Protein AF-A0A7J9XVW5-F1 (afdb_monomer_lite)

pLDDT: mean 89.76, std 7.66, range [56.38, 97.56]

Secondary structure (DSSP, 8-state):
-PPPSSPPEEEE--HHHHTTTPPEEEE-GGGS-SSS-HHHHHHHHHHHHHHHHH-

Structure (mmCIF, N/CA/C/O backbone):
data_AF-A0A7J9XVW5-F1
#
_entry.id   AF-A0A7J9XVW5-F1
#
loop_
_atom_site.group_PDB
_atom_site.id
_atom_site.type_symbol
_atom_site.label_atom_id
_atom_site.label_alt_id
_atom_site.label_comp_id
_atom_site.label_asym_id
_atom_site.label_entity_id
_atom_site.label_seq_id
_atom_site.pdbx_PDB_ins_code
_atom_site.Cartn_x
_atom_site.Cartn_y
_atom_site.Cartn_z
_atom_site.occupancy
_atom_site.B_iso_or_equiv
_atom_site.auth_seq_id
_atom_site.auth_comp_id
_atom_site.auth_asym_id
_atom_site.auth_atom_id
_atom_site.pdbx_PDB_model_num
ATOM 1 N N . MET A 1 1 ? 14.789 2.074 -0.614 1.00 56.38 1 MET A N 1
ATOM 2 C CA . MET A 1 1 ? 14.976 0.611 -0.712 1.00 56.38 1 MET A CA 1
ATOM 3 C C . MET A 1 1 ? 13.609 -0.006 -0.952 1.00 56.38 1 MET A C 1
ATOM 5 O O . MET A 1 1 ? 12.690 0.368 -0.237 1.00 56.38 1 MET A O 1
ATOM 9 N N . ALA A 1 2 ? 13.472 -0.842 -1.979 1.00 68.25 2 ALA A N 1
ATOM 10 C CA . ALA A 1 2 ? 12.224 -1.510 -2.358 1.00 68.25 2 ALA A CA 1
ATOM 11 C C . ALA A 1 2 ? 11.803 -2.568 -1.318 1.00 68.25 2 ALA A C 1
ATOM 13 O O . ALA A 1 2 ? 12.662 -3.286 -0.801 1.00 68.25 2 ALA A O 1
ATOM 14 N N . GLU A 1 3 ? 10.507 -2.673 -1.005 1.00 78.75 3 GLU A N 1
ATOM 15 C CA . GLU A 1 3 ? 9.978 -3.730 -0.129 1.00 78.75 3 GLU A CA 1
ATOM 16 C C . GLU A 1 3 ? 9.911 -5.082 -0.863 1.00 78.75 3 GLU A C 1
ATOM 18 O O . GLU A 1 3 ? 9.564 -5.162 -2.043 1.00 78.75 3 GLU A O 1
ATOM 23 N N . ARG A 1 4 ? 10.226 -6.175 -0.153 1.00 79.75 4 ARG A N 1
ATOM 24 C CA . ARG A 1 4 ? 10.142 -7.538 -0.696 1.00 79.75 4 ARG A CA 1
ATOM 25 C C . ARG A 1 4 ? 8.691 -8.025 -0.725 1.00 79.75 4 ARG A C 1
ATOM 27 O O . ARG A 1 4 ? 7.934 -7.803 0.212 1.00 79.75 4 ARG A O 1
ATOM 34 N N . LEU A 1 5 ? 8.326 -8.741 -1.787 1.00 82.62 5 LEU A N 1
ATOM 35 C CA . LEU A 1 5 ? 6.998 -9.333 -1.955 1.00 82.62 5 LEU A CA 1
ATOM 36 C C . LEU A 1 5 ? 6.803 -10.612 -1.103 1.00 82.62 5 LEU A C 1
ATOM 38 O O . LEU A 1 5 ? 7.766 -11.363 -0.933 1.00 82.62 5 LEU A O 1
ATOM 42 N N . PRO A 1 6 ? 5.570 -10.911 -0.633 1.00 86.81 6 PRO A N 1
ATOM 43 C CA . PRO A 1 6 ? 4.376 -10.063 -0.698 1.00 86.81 6 PRO A CA 1
ATOM 44 C C . PRO A 1 6 ? 4.485 -8.854 0.243 1.00 86.81 6 PRO A C 1
ATOM 46 O O . PRO A 1 6 ? 5.042 -8.956 1.331 1.00 86.81 6 PRO A O 1
ATOM 49 N N . THR A 1 7 ? 3.934 -7.717 -0.183 1.00 90.12 7 THR A N 1
ATOM 50 C CA . THR A 1 7 ? 3.923 -6.484 0.615 1.00 90.12 7 THR A CA 1
ATOM 51 C C . THR A 1 7 ? 3.080 -6.637 1.871 1.00 90.12 7 THR A C 1
ATOM 53 O O . THR A 1 7 ? 2.081 -7.368 1.887 1.00 90.12 7 THR A O 1
ATOM 56 N N . ARG A 1 8 ? 3.470 -5.925 2.930 1.00 92.88 8 ARG A N 1
ATOM 57 C CA . ARG A 1 8 ? 2.772 -5.983 4.216 1.00 92.88 8 ARG A CA 1
ATOM 58 C C . ARG A 1 8 ? 1.299 -5.566 4.111 1.00 92.88 8 ARG A C 1
ATOM 60 O O . ARG A 1 8 ? 0.940 -4.596 3.434 1.00 92.88 8 ARG A O 1
ATOM 67 N N . LEU A 1 9 ? 0.452 -6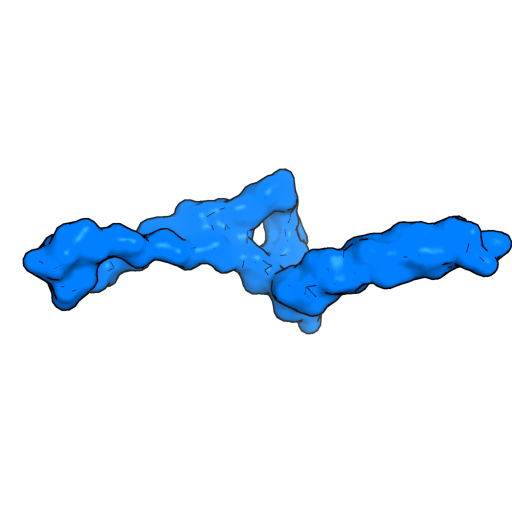.270 4.860 1.00 95.62 9 LEU A N 1
ATOM 68 C CA . LEU A 1 9 ? -0.896 -5.820 5.198 1.00 95.62 9 LEU A CA 1
ATOM 69 C C . LEU A 1 9 ? -0.826 -4.996 6.482 1.00 95.62 9 LEU A C 1
ATOM 71 O O . LEU A 1 9 ? -0.256 -5.433 7.479 1.00 95.62 9 LEU A O 1
ATOM 75 N N . GLN A 1 10 ? -1.410 -3.807 6.454 1.00 95.62 10 GLN A N 1
ATOM 76 C CA . GLN A 1 10 ? -1.470 -2.896 7.586 1.00 95.62 10 GLN A CA 1
ATOM 77 C C . GLN A 1 10 ? -2.930 -2.705 7.992 1.00 95.62 10 GLN A C 1
ATOM 79 O O . GLN A 1 10 ? -3.743 -2.264 7.182 1.00 95.62 10 GLN A O 1
ATOM 84 N N . GLU A 1 11 ? -3.272 -3.019 9.239 1.00 96.12 11 GLU A N 1
ATOM 85 C CA . GLU A 1 11 ? -4.602 -2.707 9.765 1.00 96.12 11 GLU A CA 1
ATOM 86 C C . GLU A 1 11 ? -4.736 -1.204 10.024 1.00 96.12 11 GLU A C 1
ATOM 88 O O . GLU A 1 11 ? -3.829 -0.564 10.561 1.00 96.12 11 GLU A O 1
ATOM 93 N N . LEU A 1 12 ? -5.875 -0.642 9.623 1.00 95.88 12 LEU A N 1
ATOM 94 C CA . LEU A 1 12 ? -6.231 0.746 9.871 1.00 95.88 12 LEU A CA 1
ATOM 95 C C . LEU A 1 12 ? -7.341 0.794 10.917 1.00 95.88 12 LEU A C 1
ATOM 97 O O . LEU A 1 12 ? -8.440 0.273 10.717 1.00 95.88 12 LEU A O 1
ATOM 101 N N . ALA A 1 13 ? -7.037 1.424 12.048 1.00 94.44 13 ALA A N 1
ATOM 102 C CA . ALA A 1 13 ? -7.994 1.629 13.119 1.00 94.44 13 ALA A CA 1
ATOM 103 C C . ALA A 1 13 ? -8.962 2.761 12.749 1.00 94.44 13 ALA A C 1
ATOM 105 O O . ALA A 1 13 ? -8.566 3.922 12.697 1.00 94.44 13 ALA A O 1
ATOM 106 N N . ASP A 1 14 ? -10.233 2.424 12.536 1.00 95.69 14 ASP A N 1
ATOM 107 C CA . ASP A 1 14 ? -11.309 3.400 12.359 1.00 95.69 14 ASP A CA 1
ATOM 108 C C . ASP A 1 14 ? -12.494 3.015 13.246 1.00 95.69 14 ASP A C 1
ATOM 110 O O . ASP A 1 14 ? -13.022 1.904 13.154 1.00 95.69 14 ASP A O 1
ATOM 114 N N . VAL A 1 15 ? -12.897 3.933 14.126 1.00 95.44 15 VAL A N 1
ATOM 115 C CA . VAL A 1 15 ? -13.982 3.711 15.092 1.00 95.44 15 VAL A CA 1
ATOM 116 C C . VAL A 1 15 ? -15.304 3.417 14.379 1.00 95.44 15 VAL A C 1
ATOM 118 O O . VAL A 1 15 ? -15.978 2.457 14.736 1.00 95.44 15 VAL A O 1
ATOM 121 N N . ARG A 1 16 ? -15.620 4.140 13.298 1.00 97.06 16 ARG A N 1
ATOM 122 C CA . ARG A 1 16 ? -16.878 3.993 12.543 1.00 97.06 16 ARG A CA 1
ATOM 123 C C . ARG A 1 16 ? -16.982 2.626 11.871 1.00 97.06 16 ARG A C 1
ATOM 125 O O . ARG A 1 16 ? -18.078 2.116 11.653 1.00 97.06 16 ARG A O 1
ATOM 132 N N . LEU A 1 17 ? -15.838 2.055 11.487 1.00 96.56 17 LEU A N 1
ATOM 133 C CA . LEU A 1 17 ? -15.763 0.715 10.903 1.00 96.56 17 LEU A CA 1
ATOM 134 C C . LEU A 1 17 ? -15.848 -0.357 11.990 1.00 96.56 17 LEU A C 1
ATOM 136 O O . LEU A 1 17 ? -16.612 -1.308 11.841 1.00 96.56 17 LEU A O 1
ATOM 140 N N . ARG A 1 18 ? -15.145 -0.165 13.112 1.00 94.50 18 ARG A N 1
ATOM 141 C CA . ARG A 1 18 ? -15.182 -1.082 14.261 1.00 94.50 18 ARG A CA 1
ATOM 142 C C . ARG A 1 18 ? -16.576 -1.220 14.862 1.00 94.50 18 ARG A C 1
ATOM 144 O O . ARG A 1 18 ? -17.002 -2.342 15.106 1.00 94.50 18 ARG A O 1
ATOM 151 N N . GLU A 1 19 ? -17.303 -0.117 15.027 1.00 97.38 19 GLU A N 1
ATOM 152 C CA . GLU A 1 19 ? -18.699 -0.114 15.499 1.00 97.38 19 GLU A CA 1
ATOM 153 C C . GLU A 1 19 ? -19.631 -0.929 14.592 1.00 97.38 19 GLU A C 1
ATOM 155 O O . GLU A 1 19 ? -20.655 -1.437 15.038 1.00 97.38 19 GLU A O 1
ATOM 160 N N . ARG A 1 20 ? -19.258 -1.100 13.320 1.00 97.19 20 ARG A N 1
ATOM 161 C CA . ARG A 1 20 ? -19.988 -1.900 12.329 1.00 97.19 20 ARG A CA 1
ATOM 162 C C . ARG A 1 20 ? -19.416 -3.310 12.153 1.00 97.19 20 ARG A C 1
ATOM 164 O O . ARG A 1 20 ? -19.813 -4.010 11.227 1.00 97.19 20 ARG A O 1
ATOM 171 N N . GLY A 1 21 ? -18.460 -3.722 12.990 1.00 96.25 21 GLY A N 1
ATOM 172 C CA . GLY A 1 21 ? -17.781 -5.016 12.877 1.00 96.25 21 GLY A CA 1
ATOM 173 C C . GLY A 1 21 ? -16.874 -5.146 11.646 1.00 96.25 21 GLY A C 1
ATOM 174 O O . GLY A 1 21 ? -16.486 -6.254 11.282 1.00 96.25 21 GLY A O 1
ATOM 175 N N . VAL A 1 22 ? -16.526 -4.034 10.990 1.00 97.56 22 VAL A N 1
ATOM 176 C CA . VAL A 1 22 ? -15.694 -4.013 9.782 1.00 97.56 22 VAL A CA 1
ATOM 177 C C . VAL A 1 22 ? -14.230 -3.787 10.153 1.00 97.56 22 VAL A C 1
ATOM 179 O O . VAL A 1 22 ? -13.880 -2.806 10.811 1.00 97.56 22 VAL A O 1
ATOM 182 N N . ARG A 1 23 ? -13.351 -4.673 9.672 1.00 96.88 23 ARG A N 1
ATOM 183 C CA . ARG A 1 23 ? -11.891 -4.524 9.762 1.00 96.88 23 ARG A CA 1
ATOM 184 C C . ARG A 1 23 ? -11.339 -3.998 8.443 1.00 96.88 23 ARG A C 1
ATOM 186 O O . ARG A 1 23 ? -11.557 -4.611 7.401 1.00 96.88 23 ARG A O 1
ATOM 193 N N . LEU A 1 24 ? -10.602 -2.890 8.490 1.00 96.50 24 LEU A N 1
ATOM 194 C CA . LEU A 1 24 ? -9.955 -2.311 7.314 1.00 96.50 24 LEU A CA 1
ATOM 195 C C . LEU A 1 24 ? -8.477 -2.700 7.269 1.00 96.50 24 LEU A C 1
ATOM 197 O O . LEU A 1 24 ? -7.696 -2.320 8.139 1.00 96.50 24 LEU A O 1
ATOM 201 N N . LEU A 1 25 ? -8.096 -3.434 6.226 1.00 96.75 25 LEU A N 1
ATOM 202 C CA . LEU A 1 25 ? -6.717 -3.831 5.951 1.00 96.75 25 LEU A CA 1
ATOM 203 C C . LEU A 1 25 ? -6.236 -3.146 4.670 1.00 96.75 25 LEU A C 1
ATOM 205 O O . LEU A 1 25 ? -6.875 -3.250 3.625 1.00 96.75 25 LEU A O 1
ATOM 209 N N . LEU A 1 26 ? -5.092 -2.472 4.746 1.00 94.69 26 LEU A N 1
ATOM 210 C CA . LEU A 1 26 ? -4.421 -1.846 3.614 1.00 94.69 26 LEU A CA 1
ATOM 211 C C . LEU A 1 26 ? -3.233 -2.700 3.169 1.00 94.69 26 LEU A C 1
ATOM 213 O O . LEU A 1 26 ? -2.293 -2.915 3.932 1.00 94.69 26 LEU A O 1
ATOM 217 N N . LYS A 1 27 ? -3.240 -3.138 1.911 1.00 93.38 27 LYS A N 1
ATOM 218 C CA . LYS A 1 27 ? -2.082 -3.774 1.275 1.00 93.38 27 LYS A CA 1
ATOM 219 C C . LYS A 1 27 ? -1.129 -2.710 0.738 1.00 93.38 27 LYS A C 1
ATOM 221 O O . LYS A 1 27 ? -1.504 -1.940 -0.145 1.00 93.38 27 LYS A O 1
ATOM 226 N N . ARG A 1 28 ? 0.098 -2.669 1.260 1.00 93.00 28 ARG A N 1
ATOM 227 C CA . ARG A 1 28 ? 1.089 -1.613 0.987 1.00 93.00 28 ARG A CA 1
ATOM 228 C C . ARG A 1 28 ? 1.896 -1.847 -0.291 1.00 93.00 28 ARG A C 1
ATOM 230 O O . ARG A 1 28 ? 3.120 -1.809 -0.284 1.00 93.00 28 ARG A O 1
ATOM 237 N N . ASP A 1 29 ? 1.212 -2.090 -1.410 1.00 91.25 29 ASP A N 1
ATOM 238 C CA . ASP A 1 29 ? 1.880 -2.251 -2.712 1.00 91.25 29 ASP A CA 1
ATOM 239 C C . ASP A 1 29 ? 2.621 -0.966 -3.154 1.00 91.25 29 ASP A C 1
ATOM 241 O O . ASP A 1 29 ? 3.540 -1.036 -3.962 1.00 91.25 29 ASP A O 1
ATOM 245 N N . ASP A 1 30 ? 2.293 0.203 -2.596 1.00 89.44 30 ASP A N 1
ATOM 246 C CA . ASP A 1 30 ? 3.025 1.461 -2.807 1.00 89.44 30 ASP A CA 1
ATOM 247 C C . ASP A 1 30 ? 4.497 1.413 -2.365 1.00 89.44 30 ASP A C 1
ATOM 249 O O . ASP A 1 30 ? 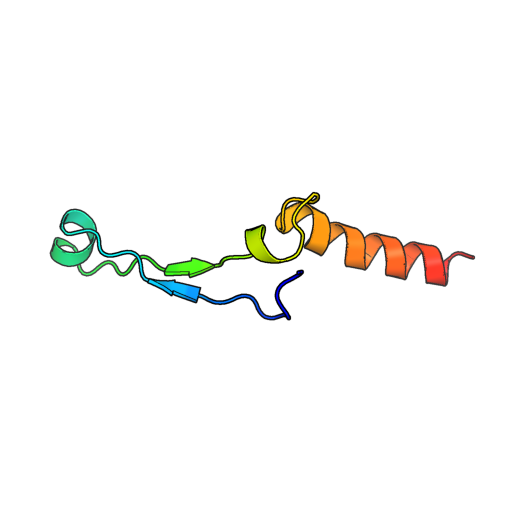5.304 2.180 -2.875 1.00 89.44 30 ASP A O 1
ATOM 253 N N . LEU A 1 31 ? 4.860 0.503 -1.458 1.00 89.44 31 LEU A N 1
ATOM 254 C CA . LEU A 1 31 ? 6.226 0.375 -0.941 1.00 89.44 31 LEU A CA 1
ATOM 255 C C . LEU A 1 31 ? 7.139 -0.498 -1.814 1.00 89.44 31 LEU A C 1
ATOM 257 O O . LEU A 1 31 ? 8.322 -0.655 -1.503 1.00 89.44 31 LEU A O 1
ATOM 261 N N . ILE A 1 32 ? 6.613 -1.062 -2.905 1.00 89.12 32 ILE A N 1
ATOM 262 C CA . ILE A 1 32 ? 7.396 -1.908 -3.813 1.00 89.12 32 ILE A CA 1
ATOM 263 C C . ILE A 1 32 ? 8.504 -1.099 -4.491 1.00 89.12 32 ILE A C 1
ATOM 265 O O . ILE A 1 32 ? 9.632 -1.571 -4.554 1.00 89.12 32 ILE A O 1
ATOM 269 N N . ASP A 1 33 ? 8.213 0.111 -4.968 1.00 86.12 33 ASP A N 1
ATOM 270 C CA . ASP A 1 33 ? 9.194 0.949 -5.658 1.00 86.12 33 ASP A CA 1
ATOM 271 C C . ASP A 1 33 ? 8.929 2.444 -5.392 1.00 86.12 33 ASP A C 1
ATOM 273 O O . ASP A 1 33 ? 7.775 2.876 -5.431 1.00 86.12 33 ASP A O 1
ATOM 277 N N . PRO A 1 34 ? 9.968 3.255 -5.107 1.00 84.88 34 PRO A N 1
ATOM 278 C CA . PRO A 1 34 ? 9.795 4.665 -4.756 1.00 84.88 34 PRO A CA 1
ATOM 279 C C . PRO A 1 34 ? 9.381 5.563 -5.933 1.00 84.88 34 PRO A C 1
ATOM 281 O O . PRO A 1 34 ? 8.863 6.653 -5.701 1.00 84.88 34 PRO A O 1
ATOM 284 N N . ALA A 1 35 ? 9.625 5.148 -7.178 1.00 86.44 35 ALA A N 1
ATOM 285 C CA . ALA A 1 35 ? 9.315 5.917 -8.383 1.00 86.44 35 ALA A CA 1
ATOM 286 C C . ALA A 1 35 ? 8.090 5.364 -9.130 1.00 86.44 35 ALA A C 1
ATOM 288 O O . ALA A 1 35 ? 7.410 6.096 -9.854 1.00 86.44 35 ALA A O 1
ATOM 289 N N . ILE A 1 36 ? 7.785 4.077 -8.957 1.00 83.62 36 ILE A N 1
ATOM 290 C CA . ILE A 1 36 ? 6.710 3.387 -9.664 1.00 83.62 36 ILE A CA 1
ATOM 291 C C . ILE A 1 36 ? 5.634 2.951 -8.672 1.00 83.62 36 ILE A C 1
ATOM 293 O O . ILE A 1 36 ? 5.833 2.071 -7.844 1.00 83.62 36 ILE A O 1
ATOM 297 N N . ALA A 1 37 ? 4.428 3.500 -8.828 1.00 86.25 37 ALA A N 1
ATOM 298 C CA . ALA A 1 37 ? 3.275 3.064 -8.044 1.00 86.25 37 ALA A CA 1
ATOM 299 C C . ALA A 1 37 ? 3.068 1.538 -8.147 1.00 86.25 37 ALA A C 1
ATOM 301 O O . ALA A 1 37 ? 3.019 0.994 -9.254 1.00 86.25 37 ALA A O 1
ATOM 302 N N . GLY A 1 38 ? 2.848 0.867 -7.013 1.00 84.56 38 GLY A N 1
ATOM 303 C CA . GLY A 1 38 ? 2.814 -0.599 -6.908 1.00 84.56 38 GLY A CA 1
ATOM 304 C C . GLY A 1 38 ? 1.952 -1.343 -7.929 1.00 84.56 38 GLY A C 1
ATOM 305 O O . GLY A 1 38 ? 2.368 -2.363 -8.471 1.00 84.56 38 GLY A O 1
ATOM 306 N N . ASN A 1 39 ? 0.770 -0.820 -8.271 1.00 86.69 39 ASN A N 1
ATOM 307 C CA . ASN A 1 39 ? -0.090 -1.432 -9.294 1.00 86.69 39 ASN A CA 1
ATOM 308 C C . ASN A 1 39 ? 0.575 -1.453 -10.686 1.00 86.69 39 ASN A C 1
ATOM 310 O O . ASN A 1 39 ? 0.422 -2.408 -11.443 1.00 86.69 39 ASN A O 1
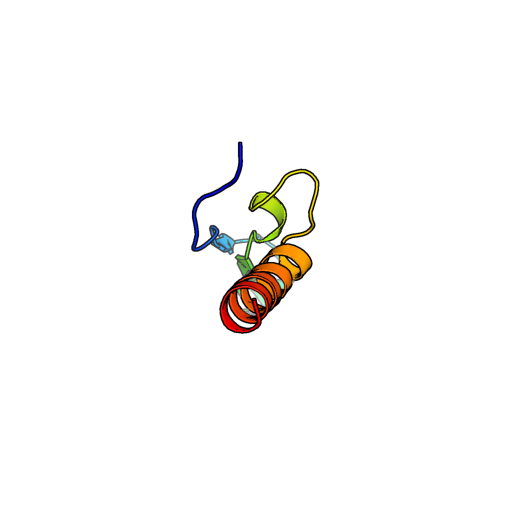ATOM 314 N N . LYS A 1 40 ? 1.337 -0.408 -11.034 1.00 87.75 40 LYS A N 1
ATOM 315 C CA . LYS A 1 40 ? 2.088 -0.367 -12.295 1.00 87.75 40 LYS A CA 1
ATOM 316 C C . LYS A 1 40 ? 3.243 -1.365 -12.267 1.00 87.75 40 LYS A C 1
ATOM 318 O O . LYS A 1 40 ? 3.451 -2.044 -13.264 1.00 87.75 40 LYS A O 1
ATOM 323 N N . TRP A 1 41 ? 3.914 -1.512 -11.122 1.00 86.31 41 TRP A N 1
ATOM 324 C CA . TRP A 1 41 ? 4.965 -2.514 -10.939 1.00 86.31 41 TRP A CA 1
ATOM 325 C C . TRP A 1 41 ? 4.453 -3.939 -11.194 1.00 86.31 41 TRP A C 1
ATOM 327 O O . TRP A 1 41 ? 5.029 -4.667 -11.997 1.00 86.31 41 TRP A O 1
ATOM 337 N N . ARG A 1 42 ? 3.304 -4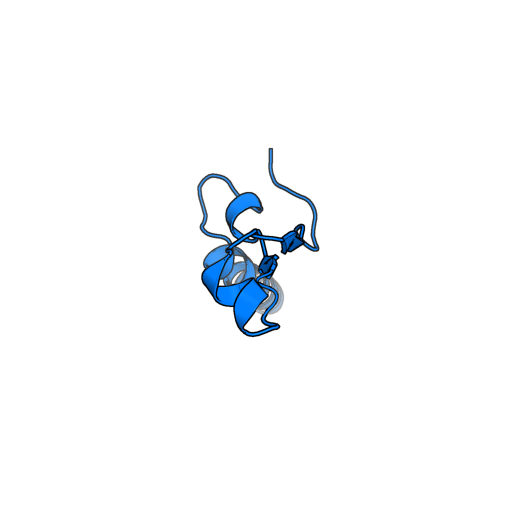.302 -10.602 1.00 84.50 42 ARG A N 1
ATOM 338 C CA . ARG A 1 42 ? 2.649 -5.610 -10.816 1.00 84.50 42 ARG A CA 1
ATOM 339 C C . ARG A 1 42 ? 2.354 -5.888 -12.292 1.00 84.50 42 ARG A C 1
ATOM 341 O O . ARG A 1 42 ? 2.521 -7.005 -12.760 1.00 84.50 42 ARG A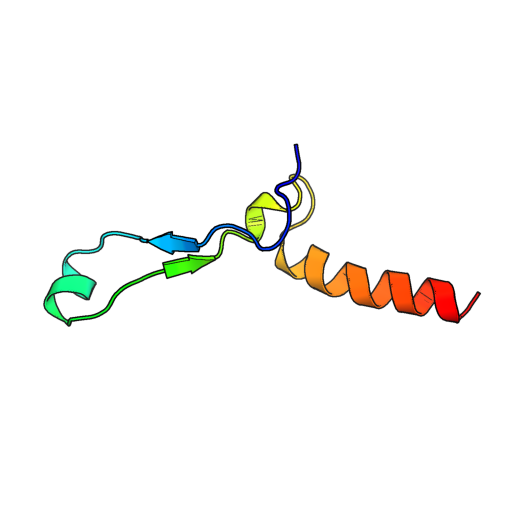 O 1
ATOM 348 N N . LYS A 1 43 ? 1.910 -4.872 -13.036 1.00 87.56 43 LYS A N 1
ATOM 349 C CA . LYS A 1 43 ? 1.633 -5.005 -14.476 1.00 87.56 43 LYS A CA 1
ATOM 350 C C . LYS A 1 43 ? 2.914 -5.119 -15.301 1.00 87.56 43 LYS A C 1
ATOM 352 O O . LYS A 1 43 ? 2.953 -5.880 -16.264 1.00 87.56 43 LYS A O 1
ATOM 357 N N . LEU A 1 44 ? 3.949 -4.366 -14.929 1.00 88.75 44 LEU A N 1
ATOM 358 C CA . LEU A 1 44 ? 5.221 -4.344 -15.641 1.00 88.75 44 LEU A CA 1
ATOM 359 C C . LEU A 1 44 ? 5.920 -5.707 -15.599 1.00 88.75 44 LEU A C 1
ATOM 361 O O . LEU A 1 44 ? 6.464 -6.117 -16.617 1.00 88.75 44 LEU A O 1
ATOM 365 N N . GLU A 1 45 ? 5.839 -6.431 -14.479 1.00 86.88 45 GLU A N 1
ATOM 366 C CA . GLU A 1 45 ? 6.378 -7.794 -14.344 1.00 86.88 45 GLU A CA 1
ATOM 367 C C . GLU A 1 45 ? 5.924 -8.708 -15.497 1.00 86.88 45 GLU A C 1
ATOM 369 O O . GLU A 1 45 ? 6.747 -9.315 -16.184 1.00 86.88 45 GLU A O 1
ATOM 374 N N . HIS A 1 46 ? 4.622 -8.738 -15.787 1.00 88.19 46 HIS A N 1
ATOM 375 C CA . HIS A 1 46 ? 4.078 -9.553 -16.873 1.00 88.19 46 HIS A CA 1
ATOM 376 C C . HIS A 1 46 ? 4.532 -9.083 -18.261 1.00 88.19 46 HIS A C 1
ATOM 378 O O . HIS A 1 46 ? 4.814 -9.921 -19.122 1.00 88.19 46 HIS A O 1
ATOM 384 N N . ASN A 1 47 ? 4.637 -7.768 -18.476 1.00 92.88 47 ASN A N 1
ATOM 385 C CA . ASN A 1 47 ? 5.105 -7.200 -19.742 1.00 92.88 47 ASN A CA 1
ATOM 386 C C . ASN A 1 47 ? 6.582 -7.523 -19.998 1.00 92.88 47 ASN A C 1
ATOM 388 O O . ASN A 1 47 ? 6.937 -7.883 -21.116 1.00 92.88 47 ASN A O 1
ATOM 392 N N . LEU A 1 48 ? 7.434 -7.436 -18.973 1.00 90.56 48 LEU A N 1
ATOM 393 C CA . LEU A 1 48 ? 8.857 -7.766 -19.080 1.00 90.56 48 LEU A CA 1
ATOM 394 C C . LEU A 1 48 ? 9.059 -9.252 -19.378 1.00 90.56 48 LEU A C 1
ATOM 396 O O . LEU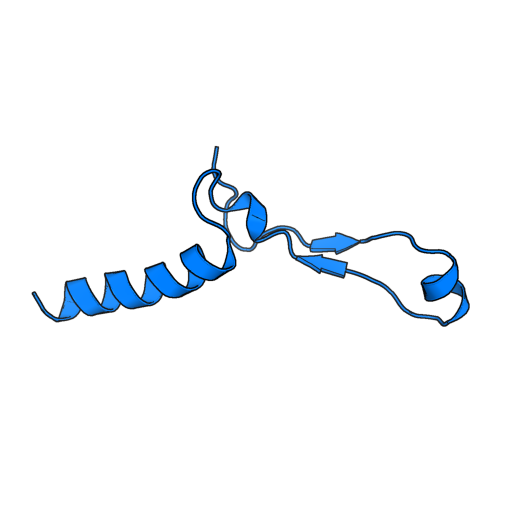 A 1 48 ? 9.821 -9.599 -20.277 1.00 90.56 48 LEU A O 1
ATOM 400 N N . LEU A 1 49 ? 8.323 -10.126 -18.687 1.00 91.81 49 LEU A N 1
ATOM 401 C CA . LEU A 1 49 ? 8.336 -11.560 -18.976 1.00 91.81 49 LEU A CA 1
ATOM 402 C C . LEU A 1 49 ? 7.848 -11.860 -20.400 1.00 91.81 49 LEU A C 1
ATOM 404 O O . LEU A 1 49 ? 8.357 -12.773 -21.042 1.00 91.81 49 LEU A O 1
ATOM 408 N N . ALA A 1 50 ? 6.853 -11.123 -20.905 1.00 94.50 50 ALA A N 1
ATOM 409 C CA . ALA A 1 50 ? 6.393 -11.265 -22.285 1.00 94.50 50 ALA A CA 1
ATOM 410 C C . ALA A 1 50 ? 7.448 -10.798 -23.296 1.00 94.50 50 ALA A C 1
ATOM 412 O O . ALA A 1 50 ? 7.711 -11.526 -24.248 1.00 94.50 50 ALA A O 1
ATOM 413 N N . ALA A 1 51 ? 8.089 -9.651 -23.058 1.00 93.81 51 ALA A N 1
ATOM 414 C CA . ALA A 1 51 ? 9.164 -9.137 -23.903 1.00 93.81 51 ALA A CA 1
ATOM 415 C C . ALA A 1 51 ? 10.354 -10.109 -23.967 1.00 93.81 51 ALA A C 1
ATOM 417 O O . ALA A 1 51 ? 10.859 -10.375 -25.050 1.00 93.81 51 ALA A O 1
ATOM 418 N N . GLN A 1 52 ? 10.738 -10.717 -22.837 1.00 94.44 52 GLN A N 1
ATOM 419 C CA . GLN A 1 52 ? 11.783 -11.749 -22.792 1.00 94.44 52 GLN A CA 1
ATOM 420 C C . GLN A 1 52 ? 11.453 -13.001 -23.610 1.00 94.44 52 GLN A C 1
ATOM 422 O O . GLN A 1 52 ? 12.365 -13.670 -24.072 1.00 94.44 52 GLN A O 1
ATOM 427 N N . ARG A 1 53 ? 10.169 -13.349 -23.769 1.00 94.56 53 ARG A N 1
ATOM 428 C CA . ARG A 1 53 ? 9.748 -14.500 -24.587 1.00 94.56 53 ARG A CA 1
ATOM 429 C C . ARG A 1 53 ? 9.663 -14.188 -26.082 1.00 94.56 53 ARG A C 1
ATOM 431 O O . ARG A 1 53 ? 9.529 -15.119 -26.868 1.00 94.56 53 ARG A O 1
ATOM 438 N N . GLN A 1 54 ? 9.612 -12.910 -26.453 1.00 91.69 54 GLN A N 1
ATOM 439 C CA . GLN A 1 54 ? 9.399 -12.449 -27.830 1.00 91.69 54 GLN A CA 1
ATOM 440 C C . GLN A 1 54 ? 10.686 -11.971 -28.520 1.00 91.69 54 GLN A C 1
ATOM 442 O O . GLN A 1 54 ? 10.646 -11.721 -29.724 1.00 91.69 54 GLN A O 1
ATOM 447 N N . GLY A 1 55 ? 11.783 -11.816 -27.774 1.00 72.56 55 GLY A N 1
ATOM 448 C CA . GLY A 1 55 ? 13.135 -11.597 -28.304 1.00 72.56 55 GLY A CA 1
ATOM 449 C C . GLY A 1 55 ? 13.924 -12.893 -28.369 1.00 72.56 55 GLY A C 1
ATOM 450 O O . GLY A 1 55 ? 14.846 -12.946 -29.208 1.00 72.56 55 GLY A O 1
#

Radius of gyration: 16.19 Å; chains: 1; bounding box: 35×20×44 Å

Foldseek 3Di:
DADDPPADWDWDDDPVCVVVVHTDIDRPLCRRDVVDGSVVVVVVVVVVVVVVVVD

Sequence (55 aa):
MAERLPTRLQELADVRLRERGVRLLLKRDDLIDPAIAGNKWRKLEHNLLAAQRQG